Protein AF-A0A662VFA4-F1 (afdb_monomer_lite)

Secondary structure (DSSP, 8-state):
--HHHHHHHHHS-GGGS-HHHHHHHTT-EEEEEGGG-EESBPPPHHHHHHHHHHHHHHSS-SSPEEEETTT-EEEE-HHHHHHHHHTT-SEEEEEEE-TTSTT-----SSTT----HHHHHHHHHTS---B--

Foldseek 3Di:
DQPLVLCCVLVVDPVLFPVVQQVVQAQDKDWDFLVQAFEAADDDPVVLVVVLCVCVVVVHDPDFFEAERRNNYRPDDPSVSVSCVVVPHRIGIYGYHHCSDPVHWDDDPDPPDDDGPSNSCCQCPPVVHHHYD

pLDDT: mean 87.62, std 13.41, range [45.31, 98.38]

Structure (mmCIF, N/CA/C/O backbone):
data_AF-A0A662VFA4-F1
#
_entry.id   AF-A0A662VFA4-F1
#
loop_
_atom_site.group_PDB
_atom_site.id
_atom_site.type_symbol
_atom_site.label_atom_id
_atom_site.label_alt_id
_atom_site.label_comp_id
_atom_site.label_asym_id
_atom_site.label_entity_id
_atom_site.label_seq_id
_atom_site.pdbx_PDB_ins_code
_atom_site.Cartn_x
_atom_site.Cartn_y
_atom_site.Cartn_z
_atom_site.occupancy
_atom_site.B_iso_or_equiv
_atom_site.auth_seq_id
_atom_site.auth_comp_id
_atom_site.auth_asym_id
_atom_site.auth_atom_id
_atom_site.pdbx_PDB_model_num
ATOM 1 N N . MET A 1 1 ? 11.310 -7.437 -23.598 1.00 49.72 1 MET A N 1
ATOM 2 C CA . MET A 1 1 ? 12.080 -7.601 -22.342 1.00 49.72 1 MET A CA 1
ATOM 3 C C . MET A 1 1 ? 11.077 -7.816 -21.221 1.00 49.72 1 MET A C 1
ATOM 5 O O . MET A 1 1 ? 10.251 -6.937 -21.032 1.00 49.72 1 MET A O 1
ATOM 9 N N . SER A 1 2 ? 11.085 -8.974 -20.548 1.00 63.75 2 SER A N 1
ATOM 10 C CA . SER A 1 2 ? 10.171 -9.239 -19.421 1.00 63.75 2 SER A CA 1
ATOM 11 C C . SER A 1 2 ? 10.399 -8.220 -18.296 1.00 63.75 2 SER A C 1
ATOM 13 O O . SER A 1 2 ? 11.546 -7.837 -18.047 1.00 63.75 2 SER A O 1
ATOM 15 N N . VAL A 1 3 ? 9.332 -7.793 -17.610 1.00 55.47 3 VAL A N 1
ATOM 16 C CA . VAL A 1 3 ? 9.398 -6.929 -16.413 1.00 55.47 3 VAL A CA 1
ATOM 17 C C . VAL A 1 3 ? 10.376 -7.510 -15.389 1.00 55.47 3 VAL A C 1
ATOM 19 O O . VAL A 1 3 ? 11.160 -6.773 -14.797 1.00 55.47 3 VAL A O 1
ATOM 22 N N . LEU A 1 4 ? 10.429 -8.839 -15.281 1.00 59.53 4 LEU A N 1
ATOM 23 C CA . LEU A 1 4 ? 11.372 -9.562 -14.435 1.00 59.53 4 LEU A CA 1
ATOM 24 C C . LEU A 1 4 ? 12.836 -9.292 -14.822 1.00 59.53 4 LEU A C 1
ATOM 26 O O . LEU A 1 4 ? 13.665 -9.027 -13.956 1.00 59.53 4 LEU A O 1
ATOM 30 N N . ASN A 1 5 ? 13.154 -9.276 -16.119 1.00 59.12 5 ASN A N 1
ATOM 31 C CA . ASN A 1 5 ? 14.508 -8.983 -16.602 1.00 59.12 5 ASN A CA 1
ATOM 32 C C . ASN A 1 5 ? 14.890 -7.522 -16.350 1.00 59.12 5 ASN A C 1
ATOM 34 O O . ASN A 1 5 ? 16.029 -7.253 -15.976 1.00 59.12 5 ASN A O 1
ATOM 38 N N . ALA A 1 6 ? 13.947 -6.587 -16.508 1.00 63.16 6 ALA A N 1
ATOM 39 C CA . ALA A 1 6 ? 14.174 -5.185 -16.165 1.00 63.16 6 ALA A CA 1
ATOM 40 C C . ALA A 1 6 ? 14.433 -5.018 -14.659 1.00 63.16 6 ALA A C 1
ATOM 42 O O . ALA A 1 6 ? 15.344 -4.292 -14.273 1.00 63.16 6 ALA A O 1
ATOM 43 N N . LEU A 1 7 ? 13.692 -5.737 -13.811 1.00 59.69 7 LEU A N 1
ATOM 44 C CA . LEU A 1 7 ? 13.869 -5.710 -12.358 1.00 59.69 7 LEU A CA 1
ATOM 45 C C . LEU A 1 7 ? 15.190 -6.328 -11.906 1.00 59.69 7 LEU A C 1
ATOM 47 O O . LEU A 1 7 ? 15.873 -5.750 -11.064 1.00 59.69 7 LEU A O 1
ATOM 51 N N . ILE A 1 8 ? 15.597 -7.450 -12.499 1.00 64.06 8 ILE A N 1
ATOM 52 C CA . ILE A 1 8 ? 16.900 -8.068 -12.224 1.00 64.06 8 ILE A CA 1
ATOM 53 C C . ILE A 1 8 ? 18.039 -7.130 -12.646 1.00 64.06 8 ILE A C 1
ATOM 55 O O . ILE A 1 8 ? 18.995 -6.958 -11.890 1.00 64.06 8 ILE A O 1
ATOM 59 N N . GLN A 1 9 ? 17.923 -6.485 -13.812 1.00 62.09 9 GLN A N 1
ATOM 60 C CA . GLN A 1 9 ? 18.923 -5.530 -14.302 1.00 62.09 9 GLN A CA 1
ATOM 61 C C . GLN A 1 9 ? 18.993 -4.251 -13.458 1.00 62.09 9 GLN A C 1
ATOM 63 O O . GLN A 1 9 ? 20.086 -3.770 -13.181 1.00 62.09 9 GLN A O 1
ATOM 68 N N . LEU A 1 10 ? 17.852 -3.710 -13.022 1.00 61.00 10 LEU A N 1
ATOM 69 C CA . LEU A 1 10 ? 17.795 -2.476 -12.229 1.00 61.00 10 LEU A CA 1
ATOM 70 C C . LEU A 1 10 ? 18.226 -2.661 -10.780 1.00 61.00 10 LEU A C 1
ATOM 72 O O . LEU A 1 10 ? 18.797 -1.750 -10.189 1.00 61.00 10 LEU A O 1
ATOM 76 N N . LEU A 1 11 ? 17.911 -3.811 -10.190 1.00 58.78 11 LEU A N 1
ATOM 77 C CA . LEU A 1 11 ? 18.120 -4.042 -8.765 1.00 58.78 11 LEU A CA 1
ATOM 78 C C . LEU A 1 11 ? 19.377 -4.880 -8.473 1.00 58.78 11 LEU A C 1
ATOM 80 O O . LEU A 1 11 ? 19.730 -5.082 -7.310 1.00 58.78 11 LEU A O 1
ATOM 84 N N . GLY A 1 12 ? 20.056 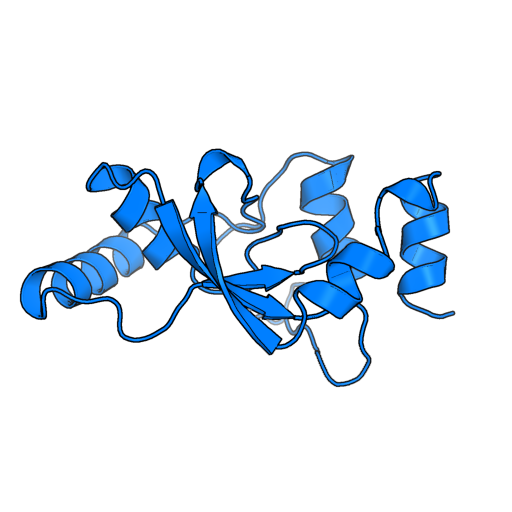-5.376 -9.515 1.00 45.94 12 GLY A N 1
ATOM 85 C CA . GLY A 1 12 ? 21.356 -6.049 -9.437 1.00 45.94 12 GLY A CA 1
ATOM 86 C C . GLY A 1 12 ? 21.368 -7.364 -8.651 1.00 45.94 12 GLY A C 1
ATOM 87 O O . GLY A 1 12 ? 22.441 -7.899 -8.374 1.00 45.94 12 GLY A O 1
ATOM 88 N N . LYS A 1 13 ? 20.201 -7.888 -8.251 1.00 45.84 13 LYS A N 1
ATOM 89 C CA . LYS A 1 13 ? 20.080 -9.101 -7.437 1.00 45.84 13 LYS A CA 1
ATOM 90 C C . LYS A 1 13 ? 18.851 -9.921 -7.840 1.00 45.84 13 LYS A C 1
ATOM 92 O O . LYS A 1 13 ? 17.732 -9.459 -7.615 1.00 45.84 13 LYS A O 1
ATOM 97 N N . PRO A 1 14 ? 19.018 -11.177 -8.302 1.00 46.53 14 PRO A N 1
ATOM 98 C CA . PRO A 1 14 ? 17.891 -12.102 -8.447 1.00 46.53 14 PRO A CA 1
ATOM 99 C C . PRO A 1 14 ? 17.198 -12.389 -7.100 1.00 46.53 14 PRO A C 1
ATOM 101 O O . PRO A 1 14 ? 16.048 -12.800 -7.074 1.00 46.53 14 PRO A O 1
ATOM 104 N N . SER A 1 15 ? 17.861 -12.112 -5.969 1.00 45.31 15 SER A N 1
ATOM 105 C CA . SER A 1 15 ? 17.352 -12.356 -4.615 1.00 45.31 15 SER A CA 1
ATOM 106 C C . SER A 1 15 ? 16.318 -11.344 -4.101 1.00 45.31 15 SER A C 1
ATOM 108 O O . SER A 1 15 ? 15.851 -11.504 -2.977 1.00 45.31 15 SER A O 1
ATOM 110 N N . ILE A 1 16 ? 15.995 -10.280 -4.850 1.00 51.75 16 ILE A N 1
ATOM 111 C CA . ILE A 1 16 ? 14.958 -9.313 -4.433 1.00 51.75 16 ILE A CA 1
ATOM 112 C C . ILE A 1 16 ? 13.557 -9.850 -4.725 1.00 51.75 16 ILE A C 1
ATOM 114 O O . ILE A 1 16 ? 12.622 -9.538 -3.997 1.00 51.75 16 ILE A O 1
ATOM 118 N N . ILE A 1 17 ? 13.428 -10.720 -5.724 1.00 59.72 17 ILE A N 1
ATOM 119 C CA . ILE A 1 17 ? 12.180 -11.406 -6.037 1.00 59.72 17 ILE A CA 1
ATOM 120 C C . ILE A 1 17 ? 12.377 -12.847 -5.592 1.00 59.72 17 ILE A C 1
ATOM 122 O O . ILE A 1 17 ? 12.944 -13.680 -6.297 1.00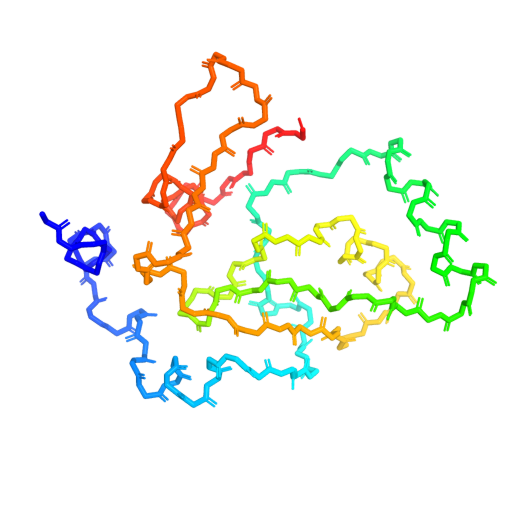 59.72 17 ILE A O 1
ATOM 126 N N . ASN A 1 18 ? 11.975 -13.139 -4.358 1.00 67.06 18 ASN A N 1
ATOM 127 C CA . ASN A 1 18 ? 11.955 -14.516 -3.897 1.00 67.06 18 ASN A CA 1
ATOM 128 C C . ASN A 1 18 ? 10.787 -15.225 -4.594 1.00 67.06 18 ASN A C 1
ATOM 130 O O . ASN A 1 18 ? 9.668 -15.203 -4.092 1.00 67.06 18 ASN A O 1
ATOM 134 N N . ASN A 1 19 ? 11.042 -15.841 -5.751 1.00 71.19 19 ASN A N 1
ATOM 135 C CA . ASN A 1 19 ? 10.014 -16.513 -6.556 1.00 71.19 19 ASN A CA 1
ATOM 136 C C . ASN A 1 19 ? 9.205 -17.541 -5.746 1.00 71.19 19 ASN A C 1
ATOM 138 O O . ASN A 1 19 ? 7.998 -17.665 -5.937 1.00 71.19 19 ASN A O 1
ATOM 142 N N . ASN A 1 20 ? 9.835 -18.225 -4.783 1.00 76.69 20 ASN A N 1
ATOM 143 C CA . ASN A 1 20 ? 9.131 -19.148 -3.890 1.00 76.69 20 ASN A CA 1
ATOM 144 C C . ASN A 1 20 ? 8.156 -18.414 -2.960 1.00 76.69 20 ASN A C 1
ATOM 146 O O . ASN A 1 20 ? 7.078 -18.928 -2.666 1.00 76.69 20 ASN A O 1
ATOM 150 N N . LEU A 1 21 ? 8.527 -17.223 -2.481 1.00 78.50 21 LEU A N 1
ATOM 151 C CA . LEU A 1 21 ? 7.648 -16.380 -1.674 1.00 78.50 21 LEU A CA 1
ATOM 152 C C . LEU A 1 21 ? 6.494 -15.827 -2.510 1.00 78.50 21 LEU A C 1
ATOM 154 O O . LEU A 1 21 ? 5.357 -15.908 -2.058 1.00 78.50 21 LEU A O 1
ATOM 158 N N . VAL A 1 22 ? 6.777 -15.324 -3.715 1.00 79.69 22 VAL A N 1
ATOM 159 C CA . VAL A 1 22 ? 5.759 -14.808 -4.643 1.00 79.69 22 VAL A CA 1
ATOM 160 C C . VAL A 1 22 ? 4.722 -15.889 -4.927 1.00 79.69 22 VAL A C 1
ATOM 162 O O . VAL A 1 22 ? 3.559 -15.703 -4.590 1.00 79.69 22 VAL A O 1
ATOM 165 N N . HIS A 1 23 ? 5.146 -17.072 -5.377 1.00 83.75 23 HIS A N 1
ATOM 166 C CA . HIS A 1 23 ? 4.248 -18.206 -5.615 1.00 83.75 23 HIS A CA 1
ATOM 167 C C . HIS A 1 23 ? 3.473 -18.632 -4.353 1.00 83.75 23 HIS A C 1
ATOM 169 O O . HIS A 1 23 ? 2.327 -19.074 -4.415 1.00 83.75 23 HIS A O 1
ATOM 175 N N . LYS A 1 24 ? 4.079 -18.508 -3.164 1.00 82.12 24 LYS A N 1
ATOM 176 C CA . LYS A 1 24 ? 3.404 -18.831 -1.901 1.00 82.12 24 LYS A CA 1
ATOM 177 C C . LYS A 1 24 ? 2.359 -17.787 -1.503 1.00 82.12 24 LYS A C 1
ATOM 179 O O . LYS A 1 24 ? 1.445 -18.164 -0.768 1.00 82.12 24 LYS A O 1
ATOM 184 N N . LEU A 1 25 ? 2.501 -16.526 -1.904 1.00 88.56 25 LEU A N 1
ATOM 185 C CA . LEU A 1 25 ? 1.652 -15.411 -1.470 1.00 88.56 25 LEU A CA 1
ATOM 186 C C . LEU A 1 25 ? 0.647 -14.945 -2.525 1.00 88.56 25 LEU A C 1
ATOM 188 O O . LEU A 1 25 ? -0.379 -14.393 -2.145 1.00 88.56 25 LEU A O 1
ATOM 192 N N . GLU A 1 26 ? 0.916 -15.150 -3.809 1.00 88.88 26 GLU A N 1
ATOM 193 C CA . GLU A 1 26 ? 0.058 -14.699 -4.902 1.00 88.88 26 GLU A CA 1
ATOM 194 C C . GLU A 1 26 ? -1.398 -15.163 -4.725 1.00 88.88 26 GLU A C 1
ATOM 196 O O . GLU A 1 26 ? -1.675 -16.310 -4.366 1.00 88.88 26 GLU A O 1
ATOM 201 N N . PHE A 1 27 ? -2.327 -14.225 -4.928 1.00 93.62 27 PHE A N 1
ATOM 202 C CA . PHE A 1 27 ? -3.767 -14.375 -4.717 1.00 93.62 27 PHE A CA 1
ATOM 203 C C . PHE A 1 27 ? -4.175 -14.790 -3.297 1.00 93.62 27 PHE A C 1
ATOM 205 O O . PHE A 1 27 ? -5.239 -15.381 -3.094 1.00 93.62 27 PHE A O 1
ATOM 212 N N . LYS A 1 28 ? -3.365 -14.452 -2.286 1.00 95.31 28 LYS A N 1
ATOM 213 C CA . LYS A 1 28 ? -3.706 -14.679 -0.876 1.00 95.31 28 LYS A CA 1
ATOM 214 C C . LYS A 1 28 ? -3.965 -13.390 -0.126 1.00 95.31 28 LYS A C 1
ATOM 216 O O . LYS A 1 28 ? -3.222 -12.414 -0.231 1.00 95.31 28 LYS A O 1
ATOM 221 N N . THR A 1 29 ? -4.977 -13.454 0.733 1.00 97.06 29 THR A N 1
ATOM 222 C CA . THR A 1 29 ? -5.215 -12.454 1.770 1.00 97.06 29 THR A CA 1
ATOM 223 C C . THR A 1 29 ? -4.418 -12.816 3.020 1.00 97.06 29 THR A C 1
ATOM 225 O O . THR A 1 29 ? -4.477 -13.953 3.486 1.00 97.06 29 THR A O 1
ATOM 228 N N . CYS A 1 30 ? -3.663 -11.868 3.568 1.00 96.44 30 CYS A N 1
ATOM 229 C CA . CYS A 1 30 ? -2.814 -12.057 4.744 1.00 96.44 30 CYS A CA 1
ATOM 230 C C . CYS A 1 30 ? -2.943 -10.871 5.707 1.00 96.44 30 CYS A C 1
ATOM 232 O O . CYS A 1 30 ? -3.233 -9.752 5.291 1.00 96.44 30 CYS A O 1
ATOM 234 N N . LEU A 1 31 ? -2.667 -11.101 6.992 1.00 97.75 31 LEU A N 1
ATOM 235 C CA . LEU A 1 31 ? -2.363 -10.028 7.938 1.00 97.75 31 LEU A CA 1
ATOM 236 C C . LEU A 1 31 ? -0.853 -9.823 7.966 1.00 97.75 31 LEU A C 1
ATOM 238 O O . LEU A 1 31 ? -0.100 -10.762 8.222 1.00 97.75 31 LEU A O 1
ATOM 242 N N . VAL A 1 32 ? -0.410 -8.600 7.692 1.00 96.88 32 VAL A N 1
ATOM 243 C CA . VAL A 1 32 ? 1.012 -8.282 7.531 1.00 96.88 32 VAL A CA 1
ATOM 244 C C . VAL A 1 32 ? 1.381 -7.091 8.415 1.00 96.88 32 VAL A C 1
ATOM 246 O O . VAL A 1 32 ? 0.600 -6.139 8.481 1.00 96.88 32 VAL A O 1
ATOM 249 N N . PRO A 1 33 ? 2.544 -7.102 9.104 1.00 98.06 33 PRO A N 1
ATOM 250 C CA . PRO A 1 33 ? 2.999 -5.936 9.849 1.00 98.06 33 PRO A CA 1
ATOM 251 C C . PRO A 1 33 ? 3.142 -4.738 8.913 1.00 98.06 33 PRO A C 1
ATOM 253 O O . PRO A 1 33 ? 3.887 -4.820 7.929 1.00 98.06 33 PRO A O 1
ATOM 256 N N . PHE A 1 34 ? 2.510 -3.604 9.227 1.00 96.44 34 PHE A N 1
ATOM 257 C CA . PHE A 1 34 ? 2.532 -2.442 8.329 1.00 96.44 34 PHE A CA 1
ATOM 258 C C . PHE A 1 34 ? 3.956 -1.954 8.033 1.00 96.44 34 PHE A C 1
ATOM 260 O O . PHE A 1 34 ? 4.203 -1.382 6.979 1.00 96.44 34 PHE A O 1
ATOM 267 N N . LYS A 1 35 ? 4.904 -2.190 8.952 1.00 97.06 35 LYS A N 1
ATOM 268 C CA . LYS A 1 35 ? 6.317 -1.801 8.816 1.00 97.06 35 LYS A CA 1
ATOM 269 C C . LYS A 1 35 ? 7.043 -2.515 7.670 1.00 97.06 35 LYS A C 1
ATOM 271 O O . LYS A 1 35 ? 8.115 -2.077 7.274 1.00 97.06 35 LYS A O 1
ATOM 276 N N . THR A 1 36 ? 6.497 -3.625 7.175 1.00 95.88 36 THR A N 1
ATOM 277 C CA . THR A 1 36 ? 7.064 -4.360 6.030 1.00 95.88 36 THR A CA 1
ATOM 278 C C . THR A 1 36 ? 6.610 -3.794 4.684 1.00 95.88 36 THR A C 1
ATOM 280 O O . THR A 1 36 ? 7.259 -4.041 3.666 1.00 95.88 36 THR A O 1
ATOM 283 N N . LEU A 1 37 ? 5.516 -3.026 4.689 1.00 97.44 37 LEU A N 1
ATOM 284 C CA . LEU A 1 37 ? 4.911 -2.439 3.503 1.00 97.44 37 LEU A CA 1
ATOM 285 C C . LEU A 1 37 ? 5.634 -1.154 3.105 1.00 97.44 37 LEU A C 1
ATOM 287 O O . LEU A 1 37 ? 6.140 -0.426 3.960 1.00 97.44 37 LEU A O 1
ATOM 291 N N . LYS A 1 38 ? 5.657 -0.875 1.802 1.00 97.06 38 LYS A N 1
ATOM 292 C CA . LYS A 1 38 ? 6.249 0.340 1.235 1.00 97.06 38 LYS A CA 1
ATOM 293 C C . LYS A 1 38 ? 5.205 1.084 0.413 1.00 97.06 38 LYS A C 1
ATOM 295 O O . LYS A 1 38 ? 4.634 0.515 -0.514 1.00 97.06 38 LYS A O 1
ATOM 300 N N . GLU A 1 39 ? 4.943 2.340 0.732 1.00 96.94 39 GLU A N 1
ATOM 301 C CA . GLU A 1 39 ? 4.103 3.196 -0.101 1.00 96.94 39 GLU A CA 1
ATOM 302 C C . GLU A 1 39 ? 4.829 3.587 -1.395 1.00 96.94 39 GLU A C 1
ATOM 304 O O . GLU A 1 39 ? 6.046 3.766 -1.392 1.00 96.94 39 GLU A O 1
ATOM 309 N N . HIS A 1 40 ? 4.084 3.724 -2.497 1.00 95.06 40 HIS A N 1
ATOM 310 C CA . HIS A 1 40 ? 4.615 4.294 -3.742 1.00 95.06 40 HIS A CA 1
ATOM 311 C C . HIS A 1 40 ? 4.132 5.717 -4.019 1.00 95.06 40 HIS A C 1
ATOM 313 O O . HIS A 1 40 ? 4.705 6.409 -4.853 1.00 95.06 40 HIS A O 1
ATOM 319 N N . GLU A 1 41 ? 3.113 6.181 -3.304 1.00 93.56 41 GLU A N 1
ATOM 320 C CA . GLU A 1 41 ? 2.476 7.471 -3.524 1.00 93.56 41 GLU A CA 1
ATOM 321 C C . GLU A 1 41 ? 2.114 8.105 -2.183 1.00 93.56 41 GLU A C 1
ATOM 323 O O . GLU A 1 41 ? 1.798 7.418 -1.206 1.00 93.56 41 GLU A O 1
ATOM 328 N N . SER A 1 42 ? 2.188 9.429 -2.139 1.00 93.94 42 SER A N 1
ATOM 329 C CA . SER A 1 42 ? 1.831 10.224 -0.972 1.00 93.94 42 SER A CA 1
ATOM 330 C C . SER A 1 42 ? 0.315 10.273 -0.759 1.00 93.94 42 SER A C 1
ATOM 332 O O . SER A 1 42 ? -0.499 9.973 -1.633 1.00 93.94 42 SER A O 1
ATOM 334 N N . VAL A 1 43 ? -0.085 10.595 0.466 1.00 94.31 43 VAL A N 1
ATOM 335 C CA . VAL A 1 43 ? -1.485 10.557 0.891 1.00 94.31 43 VAL A CA 1
ATOM 336 C C . VAL A 1 43 ? -2.098 11.942 0.725 1.00 94.31 43 VAL A C 1
ATOM 338 O O . VAL A 1 43 ? -1.658 12.888 1.373 1.00 94.31 43 VAL A O 1
ATOM 341 N N . ASP A 1 44 ? -3.154 12.057 -0.081 1.00 93.50 44 ASP A N 1
ATOM 342 C CA . ASP A 1 44 ? -4.028 13.232 -0.028 1.00 93.50 44 ASP A CA 1
ATOM 343 C C . ASP A 1 44 ? -4.847 13.232 1.276 1.00 93.50 44 ASP A C 1
ATOM 345 O O . ASP A 1 44 ? -5.618 12.308 1.562 1.00 93.50 44 ASP A O 1
ATOM 349 N N . ASN A 1 45 ? -4.669 14.283 2.077 1.00 91.19 45 ASN A N 1
ATOM 350 C CA . ASN A 1 45 ? -5.306 14.428 3.383 1.00 91.19 45 ASN A CA 1
ATOM 351 C C . ASN A 1 45 ? -6.819 14.643 3.283 1.00 91.19 45 ASN A C 1
ATOM 353 O O . ASN A 1 45 ? -7.546 14.226 4.189 1.00 91.19 45 ASN A O 1
ATOM 357 N N . TYR A 1 46 ? -7.305 15.258 2.199 1.00 91.56 46 TYR A N 1
ATOM 358 C CA . TYR A 1 46 ? -8.741 15.439 2.009 1.00 91.56 46 TYR A CA 1
ATOM 359 C C . TYR A 1 46 ? -9.422 14.082 1.804 1.00 91.56 46 TYR A C 1
ATOM 361 O O . TYR A 1 46 ? -10.334 13.719 2.553 1.00 91.56 46 TYR A O 1
ATOM 369 N N . HIS A 1 47 ? -8.907 13.274 0.876 1.00 89.94 47 HIS A N 1
ATOM 370 C CA . HIS A 1 47 ? -9.407 11.926 0.634 1.00 89.94 47 HIS A CA 1
ATOM 371 C C . HIS A 1 47 ? -9.190 10.991 1.835 1.00 89.94 47 HIS A C 1
ATOM 373 O O . HIS A 1 47 ? -10.072 10.204 2.179 1.00 89.94 47 HIS A O 1
ATOM 379 N N . LYS A 1 48 ? -8.067 11.124 2.557 1.00 92.88 48 LYS A N 1
ATOM 380 C CA . LYS A 1 48 ? -7.818 10.382 3.807 1.00 92.88 48 LYS A CA 1
ATOM 381 C C . LYS A 1 48 ? -8.944 10.590 4.825 1.00 92.88 48 LYS A C 1
ATOM 383 O O . LYS A 1 48 ? -9.386 9.625 5.438 1.00 92.88 48 LYS A O 1
ATOM 388 N N . LYS A 1 49 ? -9.443 11.819 4.997 1.00 93.50 49 LYS A N 1
ATOM 389 C CA . LYS A 1 49 ? -10.539 12.102 5.939 1.00 93.50 49 LYS A CA 1
ATOM 390 C C . LYS A 1 49 ? -11.835 11.386 5.552 1.00 93.50 49 LYS A C 1
ATOM 392 O O . LYS A 1 49 ? -12.525 10.869 6.427 1.00 93.50 49 LYS A O 1
ATOM 397 N N . PHE A 1 50 ? -12.147 11.330 4.257 1.00 93.62 50 PHE A N 1
ATOM 398 C CA . PHE A 1 50 ? -13.315 10.603 3.760 1.00 93.62 50 PHE A CA 1
ATOM 399 C C . PHE A 1 50 ? -13.213 9.105 4.078 1.00 93.62 50 PHE A C 1
ATOM 401 O O . PHE A 1 50 ? -14.093 8.555 4.738 1.00 93.62 50 PHE A O 1
ATOM 408 N N . VAL A 1 51 ? -12.089 8.479 3.716 1.00 93.69 51 VAL A N 1
ATOM 409 C CA . VAL A 1 51 ? -11.845 7.052 3.979 1.00 93.69 51 VAL A CA 1
ATOM 410 C C . VAL A 1 51 ? -11.835 6.754 5.488 1.00 93.69 51 VAL A C 1
ATOM 412 O O . VAL A 1 51 ? -12.294 5.696 5.910 1.00 93.69 51 VAL A O 1
ATOM 415 N N . ALA A 1 52 ? -11.359 7.686 6.324 1.00 94.44 52 ALA A N 1
ATOM 416 C CA . ALA A 1 52 ? -11.360 7.522 7.778 1.00 94.44 52 ALA A CA 1
ATOM 417 C C . ALA A 1 52 ? -12.782 7.447 8.338 1.00 94.44 52 ALA A C 1
ATOM 419 O O . ALA A 1 52 ? -13.078 6.557 9.134 1.00 94.44 52 ALA A O 1
ATOM 420 N N . ASN A 1 53 ? -13.664 8.341 7.885 1.00 94.62 53 ASN A N 1
ATOM 421 C CA . ASN A 1 53 ? -15.064 8.338 8.292 1.00 94.62 53 ASN A CA 1
ATOM 422 C C . ASN A 1 53 ? -15.769 7.043 7.877 1.00 94.62 53 ASN A C 1
ATOM 424 O O . ASN A 1 53 ? -16.547 6.509 8.663 1.00 94.62 53 ASN A O 1
ATOM 428 N N . GLU A 1 54 ? -15.479 6.516 6.683 1.00 94.44 54 GLU A N 1
ATOM 429 C CA . GLU A 1 54 ? -16.034 5.232 6.246 1.00 94.44 54 GLU A CA 1
ATOM 430 C C . GLU A 1 54 ? -15.572 4.079 7.142 1.00 94.44 54 GLU A C 1
ATOM 432 O O . GLU A 1 54 ? -16.409 3.349 7.670 1.00 94.44 54 GLU A O 1
ATOM 437 N N . ILE A 1 55 ? -14.259 3.929 7.362 1.00 94.50 55 ILE A N 1
ATOM 438 C CA . ILE A 1 55 ? -13.697 2.834 8.174 1.00 94.50 55 ILE A CA 1
ATOM 439 C C . ILE A 1 55 ? -14.206 2.900 9.618 1.00 94.50 55 ILE A C 1
ATOM 441 O O . ILE A 1 55 ? -14.628 1.883 10.163 1.00 94.50 55 ILE A O 1
ATOM 445 N N . ILE A 1 56 ? -14.184 4.083 10.238 1.00 94.88 56 ILE A N 1
ATOM 446 C CA . ILE A 1 56 ? -14.634 4.263 11.625 1.00 94.88 56 ILE A CA 1
ATOM 447 C C . ILE A 1 56 ? -16.149 4.058 11.726 1.00 94.88 56 ILE A C 1
ATOM 449 O O . ILE A 1 56 ? -16.612 3.401 12.653 1.00 94.88 56 ILE A O 1
ATOM 453 N N . GLY A 1 57 ? -16.916 4.588 10.769 1.00 95.50 57 GLY A N 1
ATOM 454 C CA . GLY A 1 57 ? -18.374 4.499 10.770 1.00 95.50 57 GLY A CA 1
ATOM 455 C C . GLY A 1 57 ? -18.897 3.078 10.571 1.00 95.50 57 GLY A C 1
ATOM 456 O O . GLY A 1 57 ? -19.864 2.695 11.225 1.00 95.50 57 GLY A O 1
ATOM 457 N N . CYS A 1 58 ? -18.267 2.281 9.701 1.00 94.12 58 CYS A N 1
ATOM 458 C CA . CYS A 1 58 ? -18.676 0.890 9.488 1.00 94.12 58 CYS A CA 1
ATOM 459 C C . CYS A 1 58 ? -17.984 -0.109 10.430 1.00 94.12 58 CYS A C 1
ATOM 461 O O . CYS A 1 58 ? -18.493 -1.210 10.625 1.00 94.12 58 CYS A O 1
ATOM 463 N N . GLY A 1 59 ? -16.847 0.257 11.030 1.00 93.81 59 GLY A N 1
ATOM 464 C CA . GLY A 1 59 ? -16.096 -0.590 11.959 1.00 93.81 59 GLY A CA 1
ATOM 465 C C . GLY A 1 59 ? -15.298 -1.718 11.294 1.00 93.81 59 GLY A C 1
ATOM 466 O O . GLY A 1 59 ? -14.780 -2.587 11.993 1.00 93.81 59 GLY A O 1
ATOM 467 N N . TYR A 1 60 ? -15.182 -1.731 9.963 1.00 91.94 60 TYR A N 1
ATOM 468 C CA . TYR A 1 60 ? -14.404 -2.727 9.225 1.00 91.94 60 TYR A CA 1
ATOM 469 C C . TYR A 1 60 ? -13.701 -2.124 8.003 1.00 91.94 60 TYR A C 1
ATOM 471 O O . TYR A 1 60 ? -13.995 -1.025 7.544 1.00 91.94 60 TYR A O 1
ATOM 479 N N . ILE A 1 61 ? -12.755 -2.874 7.441 1.00 93.12 61 ILE A N 1
ATOM 480 C CA . ILE A 1 61 ? -12.157 -2.553 6.144 1.00 93.12 61 ILE A CA 1
ATOM 481 C C . ILE A 1 61 ? -12.824 -3.422 5.093 1.00 93.12 61 ILE A C 1
ATOM 483 O O . ILE A 1 61 ? -12.696 -4.643 5.122 1.00 93.12 61 ILE A O 1
ATOM 487 N N . LYS A 1 62 ? -13.514 -2.788 4.144 1.00 91.88 62 LYS A N 1
ATOM 488 C CA . LYS A 1 62 ? -14.227 -3.504 3.080 1.00 91.88 62 LYS A CA 1
ATOM 489 C C . LYS A 1 62 ? -13.288 -4.253 2.128 1.00 91.88 62 LYS A C 1
ATOM 491 O O . LYS A 1 62 ? -13.618 -5.351 1.696 1.00 91.88 62 LYS A O 1
ATOM 496 N N . TYR A 1 63 ? -12.132 -3.663 1.813 1.00 94.50 63 TYR A N 1
ATOM 497 C CA . TYR A 1 63 ? -11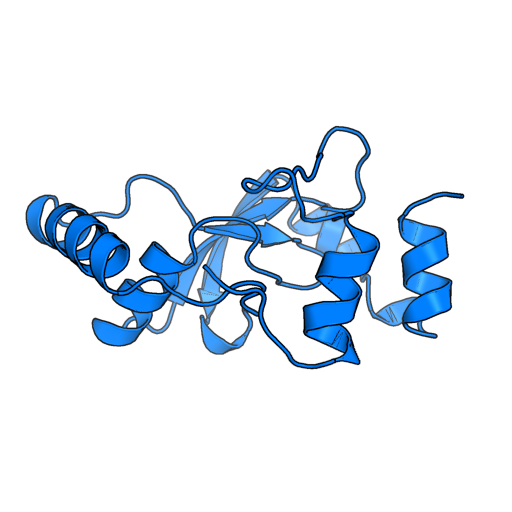.163 -4.222 0.869 1.00 94.50 63 TYR A CA 1
ATOM 498 C C . TYR A 1 63 ? -9.740 -4.188 1.443 1.00 94.50 63 TYR A C 1
ATOM 500 O O . TYR A 1 63 ? -9.310 -3.117 1.894 1.00 94.50 63 TYR A O 1
ATOM 508 N N . PRO A 1 64 ? -8.985 -5.302 1.391 1.00 97.19 64 PRO A N 1
ATOM 509 C CA . PRO A 1 64 ? -7.588 -5.323 1.815 1.00 97.19 64 PRO A CA 1
ATOM 510 C C . PRO A 1 64 ? -6.724 -4.395 0.948 1.00 97.19 64 PRO A C 1
ATOM 512 O O . PRO A 1 64 ? -7.125 -3.982 -0.142 1.00 97.19 64 PRO A O 1
ATOM 515 N N . LEU A 1 65 ? -5.527 -4.066 1.431 1.00 98.19 65 LEU A N 1
ATOM 516 C CA . LEU A 1 65 ? -4.522 -3.356 0.636 1.00 98.19 65 LEU A CA 1
ATOM 517 C C . LEU A 1 65 ? -4.036 -4.264 -0.497 1.00 98.19 65 LEU A C 1
ATOM 519 O O . LEU A 1 65 ? -3.689 -5.412 -0.232 1.00 98.19 65 LEU A O 1
ATOM 523 N N . LEU A 1 66 ? -3.964 -3.767 -1.730 1.00 97.75 66 LEU A N 1
ATOM 524 C CA . LEU A 1 66 ? -3.355 -4.521 -2.827 1.00 97.75 66 LEU A CA 1
ATOM 525 C C . LEU A 1 66 ? -1.840 -4.347 -2.750 1.00 97.75 66 LEU A C 1
ATOM 527 O O . LEU A 1 66 ? -1.354 -3.215 -2.747 1.00 97.75 66 LEU A O 1
ATOM 531 N N . VAL A 1 67 ? -1.093 -5.444 -2.669 1.00 97.50 67 VAL A N 1
ATOM 532 C CA . VAL A 1 67 ? 0.353 -5.405 -2.424 1.00 97.50 67 VAL A CA 1
ATOM 533 C C . VAL A 1 67 ? 1.087 -6.303 -3.412 1.00 97.50 67 VAL A C 1
ATOM 535 O O . VAL A 1 67 ? 0.684 -7.440 -3.646 1.00 97.50 67 VAL A O 1
ATOM 538 N N . ASP A 1 68 ? 2.195 -5.810 -3.958 1.00 94.94 68 ASP A N 1
ATOM 539 C CA . ASP A 1 68 ? 3.120 -6.638 -4.729 1.00 94.94 68 ASP A CA 1
ATOM 540 C C . ASP A 1 68 ? 3.842 -7.637 -3.810 1.00 94.94 68 ASP A C 1
ATOM 542 O O . ASP A 1 68 ? 4.550 -7.243 -2.881 1.00 94.94 68 ASP A O 1
ATOM 546 N N . ALA A 1 69 ? 3.698 -8.932 -4.081 1.00 92.88 69 ALA A N 1
ATOM 547 C CA . ALA A 1 69 ? 4.293 -10.011 -3.298 1.00 92.88 69 ALA A CA 1
ATOM 548 C C . ALA A 1 69 ? 5.828 -10.012 -3.353 1.00 92.88 69 ALA A C 1
ATOM 550 O O . ALA A 1 69 ? 6.477 -10.445 -2.398 1.00 92.88 69 ALA A O 1
ATOM 551 N N . GLY A 1 70 ? 6.416 -9.532 -4.455 1.00 88.25 70 GLY A N 1
ATOM 552 C CA . GLY A 1 70 ? 7.868 -9.493 -4.627 1.00 88.25 70 GLY A CA 1
ATOM 553 C C . GLY A 1 70 ? 8.524 -8.382 -3.811 1.00 88.25 70 GLY A C 1
ATOM 554 O O . GLY A 1 70 ? 9.547 -8.594 -3.164 1.00 88.25 70 GLY A O 1
ATOM 555 N N . THR A 1 71 ? 7.928 -7.189 -3.814 1.00 91.12 71 THR A N 1
ATOM 556 C CA . THR A 1 71 ? 8.556 -5.985 -3.247 1.00 91.12 71 THR A CA 1
ATOM 557 C C . THR A 1 71 ? 7.888 -5.451 -1.981 1.00 91.12 71 THR A C 1
ATOM 559 O O . THR A 1 71 ? 8.480 -4.606 -1.296 1.00 91.12 71 THR A O 1
ATOM 562 N N . PHE A 1 72 ? 6.691 -5.939 -1.643 1.00 94.94 72 PHE A N 1
ATOM 563 C CA . PHE A 1 72 ? 5.819 -5.432 -0.576 1.00 94.94 72 PHE A CA 1
ATOM 564 C C . PHE A 1 72 ? 5.411 -3.964 -0.784 1.00 94.94 72 PHE A C 1
ATOM 566 O O . PHE A 1 72 ? 5.084 -3.251 0.169 1.00 94.94 72 PHE A O 1
ATOM 573 N N . ILE A 1 73 ? 5.443 -3.493 -2.033 1.00 96.69 73 ILE A N 1
ATOM 574 C CA . ILE A 1 73 ? 4.915 -2.182 -2.399 1.00 96.69 73 ILE A CA 1
ATOM 575 C C . ILE A 1 73 ? 3.389 -2.243 -2.362 1.00 96.69 73 ILE A C 1
ATOM 577 O O . ILE A 1 73 ? 2.779 -3.131 -2.954 1.00 96.69 73 ILE A O 1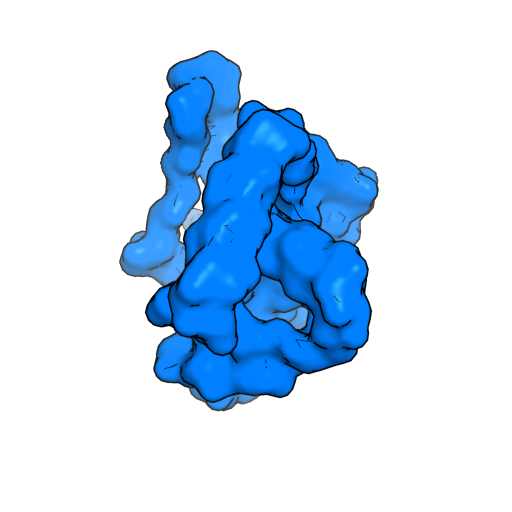
ATOM 581 N N . VAL A 1 74 ? 2.774 -1.288 -1.672 1.00 97.81 74 VAL A N 1
ATOM 582 C CA . VAL A 1 74 ? 1.322 -1.096 -1.666 1.00 97.81 74 VAL A CA 1
ATOM 583 C C . VAL A 1 74 ? 0.935 -0.483 -2.997 1.00 97.81 74 VAL A C 1
ATOM 585 O O . VAL A 1 74 ? 1.257 0.674 -3.229 1.00 97.81 74 VAL A O 1
ATOM 588 N N . LEU A 1 75 ? 0.272 -1.247 -3.857 1.00 96.31 75 LEU A N 1
ATOM 589 C CA . LEU A 1 75 ? -0.165 -0.829 -5.191 1.00 96.31 75 LEU A CA 1
ATOM 590 C C . LEU A 1 75 ? -1.497 -0.080 -5.145 1.00 96.31 75 LEU A C 1
ATOM 592 O O . LEU A 1 75 ? -1.717 0.831 -5.931 1.00 96.31 75 LEU A O 1
ATOM 596 N N . ASP A 1 76 ? -2.369 -0.440 -4.202 1.00 95.88 76 ASP A N 1
ATOM 597 C CA . ASP A 1 76 ? -3.619 0.269 -3.942 1.00 95.88 76 ASP A CA 1
ATOM 598 C C . ASP A 1 76 ? -3.966 0.235 -2.444 1.00 95.88 76 ASP A C 1
ATOM 600 O O . ASP A 1 76 ? -3.679 -0.727 -1.726 1.00 95.88 76 ASP A O 1
ATOM 604 N N . GLY A 1 77 ? -4.598 1.309 -1.966 1.00 95.62 77 GLY A N 1
ATOM 605 C CA . GLY A 1 77 ? -5.033 1.444 -0.576 1.00 95.62 77 GLY A CA 1
ATOM 606 C C . GLY A 1 77 ? -4.139 2.294 0.327 1.00 95.62 77 GLY A C 1
ATOM 607 O O . GLY A 1 77 ? -4.253 2.194 1.546 1.00 95.62 77 GLY A O 1
ATOM 608 N N . ARG A 1 78 ? -3.303 3.186 -0.217 1.00 95.69 78 ARG A N 1
ATOM 609 C CA . ARG A 1 78 ? -2.430 4.076 0.583 1.00 95.69 78 ARG A CA 1
ATOM 610 C C . ARG A 1 78 ? -3.171 4.857 1.679 1.00 95.69 78 ARG A C 1
ATOM 612 O O . ARG A 1 78 ? -2.696 4.940 2.807 1.00 95.69 78 ARG A O 1
ATOM 619 N N . HIS A 1 79 ? -4.378 5.352 1.392 1.00 96.25 79 HIS A N 1
ATOM 620 C CA . HIS A 1 79 ? -5.207 6.059 2.374 1.00 96.25 79 HIS A CA 1
ATOM 621 C C . HIS A 1 79 ? -5.677 5.134 3.501 1.00 96.25 79 HIS A C 1
ATOM 623 O O . HIS A 1 79 ? -5.580 5.500 4.670 1.00 96.25 79 HIS A O 1
ATOM 629 N N . ARG A 1 80 ? -6.115 3.912 3.160 1.00 96.88 80 ARG A N 1
ATOM 630 C CA . ARG A 1 80 ? -6.488 2.874 4.135 1.00 96.88 80 ARG A CA 1
ATOM 631 C C . ARG A 1 80 ? -5.303 2.540 5.036 1.00 96.88 80 ARG A C 1
ATOM 633 O O . ARG A 1 80 ? -5.454 2.534 6.252 1.00 96.88 80 ARG A O 1
ATOM 640 N N . LEU A 1 81 ? -4.116 2.337 4.459 1.00 97.44 81 LEU A N 1
ATOM 641 C CA . LEU A 1 81 ? -2.896 2.095 5.228 1.00 97.44 81 LEU A CA 1
ATOM 642 C C . LEU A 1 81 ? -2.585 3.256 6.181 1.00 97.44 81 LEU A C 1
ATOM 644 O O . LEU A 1 81 ? -2.304 3.020 7.352 1.00 97.44 81 LEU A O 1
ATOM 648 N N . ALA A 1 82 ? -2.658 4.498 5.699 1.00 96.75 82 ALA A N 1
ATOM 649 C CA . ALA A 1 82 ? -2.385 5.680 6.511 1.00 96.75 82 ALA A CA 1
ATOM 650 C C . ALA A 1 82 ? -3.334 5.788 7.713 1.00 96.75 82 ALA A C 1
ATOM 652 O O . ALA A 1 82 ? -2.890 6.049 8.824 1.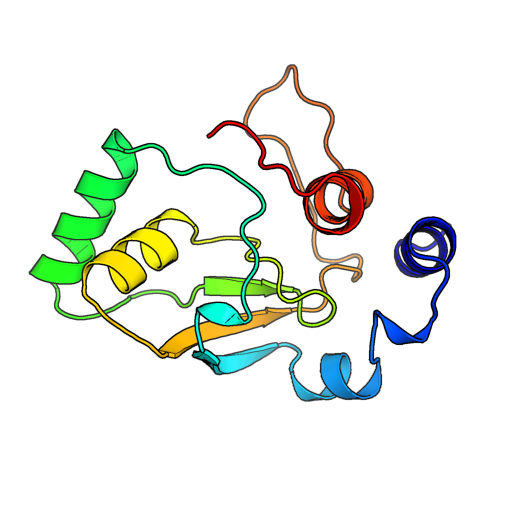00 96.75 82 ALA A O 1
ATOM 653 N N . ILE A 1 83 ? -4.628 5.531 7.514 1.00 96.19 83 ILE A N 1
ATOM 654 C CA . ILE A 1 83 ? -5.619 5.555 8.599 1.00 96.19 83 ILE A CA 1
ATOM 655 C C . ILE A 1 83 ? -5.377 4.418 9.587 1.00 96.19 83 ILE A C 1
ATOM 657 O O . ILE A 1 83 ? -5.458 4.628 10.789 1.00 96.19 83 ILE A O 1
ATOM 661 N N . LEU A 1 84 ? -5.043 3.218 9.109 1.00 96.25 84 LEU A N 1
ATOM 662 C CA . LEU A 1 84 ? -4.749 2.093 9.997 1.00 96.25 84 LEU A CA 1
ATOM 663 C C . LEU A 1 84 ? -3.529 2.352 10.878 1.00 96.25 84 LEU A C 1
ATOM 665 O O . LEU A 1 84 ? -3.540 1.985 12.051 1.00 96.25 84 LEU A O 1
ATOM 669 N N . LYS A 1 85 ? -2.509 3.023 10.330 1.00 95.88 85 LYS A N 1
ATOM 670 C CA . LYS A 1 85 ? -1.356 3.500 11.101 1.00 95.88 85 LYS A CA 1
ATOM 671 C C . LYS A 1 85 ? -1.785 4.515 12.162 1.00 95.88 85 LYS A C 1
ATOM 673 O O . LYS A 1 85 ? -1.414 4.349 13.320 1.00 95.88 85 LYS A O 1
ATOM 678 N N . ASP A 1 86 ? -2.592 5.509 11.791 1.00 95.31 86 ASP A N 1
ATOM 679 C CA . ASP A 1 86 ? -3.092 6.530 12.725 1.00 95.31 86 ASP A CA 1
ATOM 680 C C . ASP A 1 86 ? -3.945 5.927 13.853 1.00 95.31 86 ASP A C 1
ATOM 682 O O . ASP A 1 86 ? -3.861 6.365 14.997 1.00 95.31 86 ASP A O 1
ATOM 686 N N . LEU A 1 87 ? -4.739 4.898 13.544 1.00 94.62 87 LEU A N 1
ATOM 687 C CA . LEU A 1 87 ? -5.557 4.160 14.510 1.00 94.62 87 LEU A CA 1
ATOM 688 C C . LEU A 1 87 ? -4.739 3.188 15.384 1.00 94.62 87 LEU A C 1
ATOM 690 O O . LEU A 1 87 ? -5.301 2.535 16.261 1.00 94.62 87 LEU A O 1
ATOM 694 N N . GLY A 1 88 ? -3.425 3.073 15.165 1.00 96.25 88 GLY A N 1
ATOM 695 C CA . GLY A 1 88 ? -2.525 2.266 15.991 1.00 96.25 88 GLY A CA 1
ATOM 696 C C . GLY A 1 88 ? -2.481 0.775 15.646 1.00 96.25 88 GLY A C 1
ATOM 697 O O . GLY A 1 88 ? -1.935 -0.014 16.420 1.00 96.25 88 GLY A O 1
ATOM 698 N N . PHE A 1 89 ? -3.014 0.357 14.495 1.00 96.75 89 PHE A N 1
ATOM 699 C CA . PHE A 1 89 ? -2.924 -1.041 14.074 1.00 96.75 89 PHE A CA 1
ATOM 700 C C . PHE A 1 89 ? -1.492 -1.409 13.695 1.00 96.75 89 PHE A C 1
ATOM 702 O O . PHE A 1 89 ? -0.840 -0.711 12.923 1.00 96.75 89 PHE A O 1
ATOM 709 N N . TYR A 1 90 ? -1.016 -2.551 14.197 1.00 97.31 90 TYR A N 1
ATOM 710 C CA . TYR A 1 90 ? 0.301 -3.087 13.839 1.00 97.31 90 TYR A CA 1
ATOM 711 C C . TYR A 1 90 ? 0.251 -4.004 12.609 1.00 97.31 90 TYR A C 1
ATOM 713 O O . TYR A 1 90 ? 1.154 -3.968 11.773 1.00 97.31 90 TYR A O 1
ATOM 721 N N . TYR A 1 91 ? -0.814 -4.798 12.487 1.00 98.12 91 TYR A N 1
ATOM 722 C CA . TYR A 1 91 ? -1.076 -5.673 11.346 1.00 98.12 91 TYR A CA 1
ATOM 723 C C . TYR A 1 91 ? -2.212 -5.106 10.503 1.00 98.12 91 TYR A C 1
ATOM 725 O O . TYR A 1 91 ? -3.215 -4.646 11.046 1.00 98.12 91 TYR A O 1
ATOM 733 N N . VAL A 1 92 ? -2.067 -5.177 9.184 1.00 97.88 92 VAL A N 1
ATOM 734 C CA . VAL A 1 92 ? -3.081 -4.717 8.230 1.00 97.88 92 VAL A CA 1
ATOM 735 C C . VAL A 1 92 ? -3.445 -5.837 7.253 1.00 97.88 92 VAL A C 1
ATOM 737 O O . VAL A 1 92 ? -2.579 -6.656 6.924 1.00 97.88 92 VAL A O 1
ATOM 740 N N . PRO A 1 93 ? -4.709 -5.908 6.798 1.00 97.75 93 PRO A N 1
ATOM 741 C CA . PRO A 1 93 ? -5.128 -6.885 5.805 1.00 97.75 93 PRO A CA 1
ATOM 742 C C . PRO A 1 93 ? -4.598 -6.495 4.423 1.00 97.75 93 PRO A C 1
ATOM 744 O O . PRO A 1 93 ? -4.842 -5.386 3.940 1.00 97.75 93 PRO A O 1
ATOM 747 N N . VAL A 1 94 ? -3.898 -7.421 3.777 1.00 98.38 94 VAL A N 1
ATOM 748 C CA . VAL A 1 94 ? -3.342 -7.259 2.430 1.00 98.38 94 VAL A CA 1
ATOM 749 C C . VAL A 1 94 ? -3.805 -8.392 1.528 1.00 98.38 94 VAL A C 1
ATOM 751 O O . VAL A 1 94 ? -4.016 -9.504 2.005 1.00 98.38 94 VAL A O 1
ATOM 754 N N . PHE A 1 95 ? -3.935 -8.115 0.239 1.00 98.12 95 PHE A N 1
ATOM 755 C CA . PHE A 1 95 ? -4.103 -9.093 -0.823 1.00 98.12 95 PHE A CA 1
ATOM 756 C C . PHE A 1 95 ? -2.885 -9.013 -1.736 1.00 98.12 95 PHE A C 1
ATOM 758 O O . PHE A 1 95 ? -2.592 -7.958 -2.304 1.00 98.12 95 PHE A O 1
ATOM 765 N N . PHE A 1 96 ? -2.153 -10.117 -1.826 1.00 96.69 96 PHE A N 1
ATOM 766 C CA . PHE A 1 96 ? -0.914 -10.180 -2.584 1.00 96.69 96 PHE A CA 1
ATOM 767 C C . PHE A 1 96 ? -1.161 -10.554 -4.042 1.00 96.69 96 PHE A C 1
ATOM 769 O O . PHE A 1 96 ? -1.922 -11.474 -4.342 1.00 96.69 96 PHE A O 1
ATOM 776 N N . ILE A 1 97 ? -0.449 -9.882 -4.939 1.00 94.00 97 ILE A N 1
ATOM 777 C CA . ILE A 1 97 ? -0.356 -10.228 -6.359 1.00 94.00 97 ILE A CA 1
ATOM 778 C C . ILE A 1 97 ? 1.105 -10.231 -6.802 1.00 94.00 97 ILE A C 1
ATOM 780 O O . ILE A 1 97 ? 1.934 -9.576 -6.171 1.00 94.00 97 ILE A O 1
ATOM 784 N N . ASP A 1 98 ? 1.427 -10.914 -7.897 1.00 90.88 98 ASP A N 1
ATOM 785 C CA . ASP A 1 98 ? 2.687 -10.674 -8.596 1.00 90.88 98 ASP A CA 1
ATOM 786 C C . ASP A 1 98 ? 2.526 -9.477 -9.547 1.00 90.88 98 ASP A C 1
ATOM 788 O O . ASP A 1 98 ? 1.882 -9.560 -10.597 1.00 90.88 98 ASP A O 1
ATOM 792 N N . TYR A 1 99 ? 3.108 -8.332 -9.181 1.00 91.44 99 TYR A N 1
ATOM 793 C CA . TYR A 1 99 ? 3.019 -7.122 -9.999 1.00 91.44 99 TYR A CA 1
ATOM 794 C C . TYR A 1 99 ? 3.729 -7.262 -11.352 1.00 91.44 99 TYR A C 1
ATOM 796 O O . TYR A 1 99 ? 3.404 -6.535 -12.294 1.00 91.44 99 TYR A O 1
ATOM 804 N N . ALA A 1 100 ? 4.675 -8.195 -11.496 1.00 86.50 100 ALA A N 1
ATOM 805 C CA . ALA A 1 100 ? 5.384 -8.415 -12.751 1.00 86.50 100 ALA A CA 1
ATOM 806 C C . ALA A 1 100 ? 4.513 -9.096 -13.819 1.00 86.50 100 ALA A C 1
ATOM 808 O O . ALA A 1 100 ? 4.826 -8.969 -15.005 1.00 86.50 100 ALA A O 1
ATOM 809 N N . MET A 1 101 ? 3.416 -9.752 -13.427 1.00 85.56 101 MET A N 1
ATOM 810 C CA . MET A 1 101 ? 2.555 -10.501 -14.343 1.00 85.56 101 MET A CA 1
ATOM 811 C C . MET A 1 101 ? 1.842 -9.609 -15.360 1.00 85.56 101 MET A C 1
ATOM 813 O O . MET A 1 101 ? 1.409 -8.499 -15.051 1.00 85.56 101 MET A O 1
ATOM 817 N N . GLU A 1 102 ? 1.705 -10.106 -16.589 1.00 84.94 102 GLU A N 1
ATOM 818 C CA . GLU A 1 102 ? 1.187 -9.341 -17.734 1.00 84.94 102 GLU A CA 1
ATOM 819 C C . GLU A 1 102 ? -0.284 -8.933 -17.593 1.00 84.94 102 GLU A C 1
ATOM 821 O O . GLU A 1 102 ? -0.681 -7.924 -18.156 1.00 84.94 102 GLU A O 1
ATOM 826 N N . TYR A 1 103 ? -1.084 -9.659 -16.807 1.00 85.12 103 TYR A N 1
ATOM 827 C CA . TYR A 1 103 ? -2.494 -9.316 -16.569 1.00 85.12 103 TYR A CA 1
ATOM 828 C C . TYR A 1 103 ? -2.690 -8.143 -15.593 1.00 85.12 103 TYR A C 1
ATOM 830 O O . TYR A 1 103 ? -3.824 -7.741 -15.332 1.00 85.12 103 TYR A O 1
ATOM 838 N N . ILE A 1 104 ? -1.609 -7.622 -15.009 1.00 90.00 104 ILE A N 1
ATOM 839 C CA . ILE A 1 104 ? -1.636 -6.415 -14.187 1.00 90.00 104 ILE A CA 1
ATOM 840 C C . ILE A 1 104 ? -1.095 -5.264 -15.017 1.00 90.00 104 ILE A C 1
ATOM 842 O O . ILE A 1 104 ? 0.004 -5.366 -15.548 1.00 90.00 104 ILE A O 1
ATOM 846 N N . ASP A 1 105 ? -1.799 -4.143 -15.044 1.00 90.81 105 ASP A N 1
ATOM 847 C CA . ASP A 1 105 ? -1.339 -2.922 -15.696 1.00 90.81 105 ASP A CA 1
ATOM 848 C C . ASP A 1 105 ? -1.234 -1.771 -14.701 1.00 90.81 105 ASP A C 1
ATOM 850 O O . ASP A 1 105 ? -1.827 -1.783 -13.621 1.00 90.81 105 ASP A O 1
ATOM 854 N N . VAL A 1 106 ? -0.445 -0.763 -15.069 1.00 91.19 106 VAL A N 1
ATOM 855 C CA . VAL A 1 106 ? -0.389 0.508 -14.351 1.00 91.19 106 VAL A CA 1
ATOM 856 C C . VAL A 1 106 ? -0.641 1.636 -15.327 1.00 91.19 106 VAL A C 1
ATOM 858 O O . VAL A 1 106 ? -0.001 1.728 -16.373 1.00 91.19 106 VAL A O 1
ATOM 861 N N . VAL A 1 107 ? -1.585 2.492 -14.965 1.00 90.88 107 VAL A N 1
ATOM 862 C CA . VAL A 1 107 ? -1.974 3.654 -15.753 1.00 90.88 107 VAL A CA 1
ATOM 863 C C . VAL A 1 107 ? -1.944 4.888 -14.859 1.00 90.88 107 VAL A C 1
ATOM 865 O O . VAL A 1 107 ? -2.322 4.804 -13.688 1.00 90.88 107 VAL A O 1
ATOM 868 N N . PRO A 1 108 ? -1.472 6.031 -15.368 1.00 89.12 108 PRO A N 1
ATOM 869 C CA . PRO A 1 108 ? -1.445 7.255 -14.593 1.00 89.12 108 PRO A CA 1
ATOM 870 C C . PRO A 1 108 ? -2.846 7.873 -14.553 1.00 89.12 108 PRO A C 1
ATOM 872 O O . PRO A 1 108 ? -3.534 7.952 -15.571 1.00 89.12 108 PRO A O 1
ATOM 875 N N . SER A 1 109 ? -3.250 8.388 -13.392 1.00 82.12 109 SER A N 1
ATOM 876 C CA . SER A 1 109 ? -4.488 9.175 -13.269 1.00 82.12 109 SER A CA 1
ATOM 877 C C . SER A 1 109 ? -4.387 10.532 -13.978 1.00 82.12 109 SER A C 1
ATOM 879 O O . SER A 1 109 ? -5.397 11.103 -14.388 1.00 82.12 109 SER A O 1
ATOM 881 N N . ARG A 1 110 ? -3.164 11.062 -14.129 1.00 83.94 110 ARG A N 1
ATOM 882 C CA . ARG A 1 110 ? -2.876 12.345 -14.783 1.00 83.94 110 ARG A CA 1
ATOM 883 C C . ARG A 1 110 ? -2.278 12.112 -16.171 1.00 83.94 110 ARG A C 1
ATOM 885 O O . ARG A 1 110 ? -1.348 11.326 -16.320 1.00 83.94 110 ARG A O 1
ATOM 892 N N . LYS A 1 111 ? -2.800 12.803 -17.190 1.00 81.25 111 LYS A N 1
ATOM 893 C CA . LYS A 1 111 ? -2.423 12.589 -18.604 1.00 81.25 111 LYS A CA 1
ATOM 894 C C . LYS A 1 111 ? -0.989 13.013 -18.941 1.00 81.25 111 LYS A C 1
ATOM 896 O O . LYS A 1 111 ? -0.441 12.552 -19.934 1.00 81.25 111 LYS A O 1
ATOM 901 N N . ASP A 1 112 ? -0.413 13.907 -18.150 1.00 84.44 112 ASP A N 1
ATOM 902 C CA . ASP A 1 112 ? 0.936 14.458 -18.299 1.00 84.44 112 ASP A CA 1
ATOM 903 C C . ASP A 1 112 ? 2.022 13.595 -17.637 1.00 84.44 112 ASP A C 1
ATOM 905 O O . ASP A 1 112 ? 3.211 13.867 -17.799 1.00 84.44 112 ASP A O 1
ATOM 909 N N . TYR A 1 113 ? 1.637 12.530 -16.927 1.00 83.81 113 TYR A N 1
ATOM 910 C CA . TYR A 1 113 ? 2.574 11.591 -16.325 1.00 83.81 113 TYR A CA 1
ATOM 911 C C . TYR A 1 113 ? 2.795 10.374 -17.217 1.00 83.81 113 TYR A C 1
ATOM 913 O O . TYR A 1 113 ? 1.854 9.705 -17.632 1.00 83.81 113 TYR A O 1
ATOM 921 N N . TYR A 1 114 ? 4.061 10.029 -17.441 1.00 88.25 114 TYR A N 1
ATOM 922 C CA . TYR A 1 114 ? 4.435 8.722 -17.969 1.00 88.25 114 TYR A CA 1
ATOM 923 C C . TYR A 1 114 ? 4.793 7.798 -16.808 1.00 88.25 114 TYR A C 1
ATOM 925 O O . TYR A 1 114 ? 5.731 8.072 -16.055 1.00 88.25 114 TYR A O 1
ATOM 933 N N . ILE A 1 115 ? 4.056 6.697 -16.665 1.00 90.94 115 ILE A N 1
ATOM 934 C CA . ILE A 1 115 ? 4.318 5.692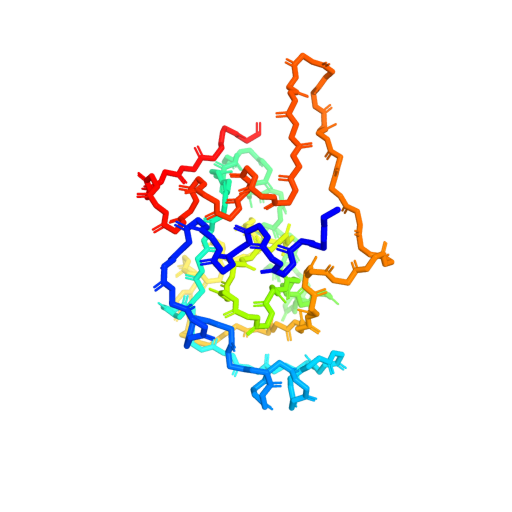 -15.638 1.00 90.94 115 ILE A CA 1
ATOM 935 C C . ILE A 1 115 ? 4.301 4.294 -16.240 1.00 90.94 115 ILE A C 1
ATOM 937 O O . ILE A 1 115 ? 3.547 3.992 -17.160 1.00 90.94 115 ILE A O 1
ATOM 941 N N . ASN A 1 116 ? 5.163 3.436 -15.711 1.00 91.62 116 ASN A N 1
ATOM 942 C CA . ASN A 1 116 ? 5.146 2.003 -15.950 1.00 91.62 116 ASN A CA 1
ATOM 943 C C . ASN A 1 116 ? 5.610 1.290 -14.674 1.00 91.62 116 ASN A C 1
ATOM 945 O O . ASN A 1 116 ? 6.120 1.920 -13.742 1.00 91.62 116 ASN A O 1
ATOM 949 N N . LYS A 1 117 ? 5.459 -0.035 -14.633 1.00 89.75 117 LYS A N 1
ATOM 950 C CA . LYS A 1 117 ? 5.766 -0.844 -13.442 1.00 89.75 117 LYS A CA 1
ATOM 951 C C . LYS A 1 117 ? 7.199 -0.661 -12.945 1.00 89.75 117 LYS A C 1
ATOM 953 O O . LYS A 1 117 ? 7.460 -0.624 -11.746 1.00 89.75 117 LYS A O 1
ATOM 958 N N . VAL A 1 118 ? 8.129 -0.515 -13.885 1.00 88.31 118 VAL A N 1
ATOM 959 C CA . VAL A 1 118 ? 9.554 -0.344 -13.606 1.00 88.31 118 VAL A CA 1
ATOM 960 C C . VAL A 1 118 ? 9.825 1.003 -12.939 1.00 88.31 118 VAL A C 1
ATOM 962 O O . VAL A 1 118 ? 10.574 1.063 -11.966 1.00 88.31 118 VAL A O 1
ATOM 965 N N . ILE A 1 119 ? 9.186 2.071 -13.421 1.00 92.25 119 ILE A N 1
ATOM 966 C CA . ILE A 1 119 ? 9.260 3.409 -12.826 1.00 92.25 119 ILE A CA 1
ATOM 967 C C . ILE A 1 119 ? 8.730 3.380 -11.389 1.00 92.25 119 ILE A C 1
ATOM 969 O O . ILE A 1 119 ? 9.399 3.903 -10.500 1.00 92.25 119 ILE A O 1
ATOM 973 N N . VAL A 1 120 ? 7.597 2.710 -11.140 1.00 92.44 120 VAL A N 1
ATOM 974 C CA . VAL A 1 120 ? 7.035 2.560 -9.785 1.00 92.44 120 VAL A CA 1
ATOM 975 C C . VAL A 1 120 ? 8.025 1.874 -8.848 1.00 92.44 120 VAL A C 1
ATOM 977 O O . VAL A 1 120 ? 8.355 2.405 -7.788 1.00 92.44 120 VAL A O 1
ATOM 980 N N . ILE A 1 121 ? 8.558 0.721 -9.254 1.00 91.69 121 ILE A N 1
ATOM 981 C CA . ILE A 1 121 ? 9.487 -0.037 -8.413 1.00 91.69 121 ILE A CA 1
ATOM 982 C C . ILE A 1 121 ? 10.783 0.746 -8.174 1.00 91.69 121 ILE A C 1
ATOM 984 O O . ILE A 1 121 ? 11.277 0.785 -7.046 1.00 91.69 121 ILE A O 1
ATOM 988 N N . ARG A 1 122 ? 11.326 1.411 -9.201 1.00 90.31 122 ARG A N 1
ATOM 989 C CA . ARG A 1 122 ? 12.529 2.243 -9.073 1.00 90.31 122 ARG A CA 1
ATOM 990 C C . ARG A 1 122 ? 12.308 3.404 -8.101 1.00 90.31 122 ARG A C 1
ATOM 992 O O . ARG A 1 122 ? 13.163 3.620 -7.242 1.00 90.31 122 ARG A O 1
ATOM 999 N N . LYS A 1 123 ? 11.168 4.098 -8.194 1.00 93.44 123 LYS A N 1
ATOM 1000 C CA . LYS A 1 123 ? 10.816 5.227 -7.319 1.00 93.44 123 LYS A CA 1
ATOM 1001 C C . LYS A 1 123 ? 10.888 4.834 -5.840 1.00 93.44 123 LYS A C 1
ATOM 1003 O O . LYS A 1 123 ? 11.547 5.493 -5.040 1.00 93.44 123 LYS A O 1
ATOM 1008 N N . VAL A 1 124 ? 10.315 3.680 -5.502 1.00 93.69 124 VAL A N 1
ATOM 1009 C CA . VAL A 1 124 ? 10.246 3.207 -4.113 1.00 93.69 124 VAL A CA 1
ATOM 1010 C C . VAL A 1 124 ? 11.531 2.522 -3.650 1.00 93.69 124 VAL A C 1
ATOM 1012 O O . VAL A 1 124 ? 12.011 2.756 -2.539 1.00 93.69 124 VAL A O 1
ATOM 1015 N N . LEU A 1 125 ? 12.102 1.621 -4.454 1.00 89.12 125 LEU A N 1
ATOM 1016 C CA . LEU A 1 125 ? 13.217 0.783 -4.004 1.00 89.12 125 LEU A CA 1
ATOM 1017 C C . LEU A 1 125 ? 14.579 1.455 -4.151 1.00 89.12 125 LEU A C 1
ATOM 1019 O O . LEU A 1 125 ? 15.441 1.193 -3.309 1.00 89.12 125 LEU A O 1
ATOM 1023 N N . ILE A 1 126 ? 14.759 2.296 -5.170 1.00 88.69 126 ILE A N 1
ATOM 1024 C CA . ILE A 1 126 ? 16.037 2.945 -5.485 1.00 88.69 126 ILE A CA 1
ATOM 1025 C C . ILE A 1 126 ? 16.030 4.401 -5.036 1.00 88.69 126 ILE A C 1
ATOM 1027 O O . ILE A 1 126 ? 16.892 4.789 -4.256 1.00 88.69 126 ILE A O 1
ATOM 1031 N N . GLU A 1 127 ? 15.053 5.190 -5.487 1.00 92.25 127 GLU A N 1
ATOM 1032 C CA . GLU A 1 127 ? 15.005 6.630 -5.183 1.00 92.25 127 GLU A CA 1
ATOM 1033 C C . GLU A 1 127 ? 14.544 6.914 -3.747 1.00 92.25 127 GLU A C 1
ATOM 1035 O O . GLU A 1 127 ? 14.842 7.981 -3.223 1.00 92.25 127 GLU A O 1
ATOM 1040 N N . LYS A 1 128 ? 13.878 5.946 -3.095 1.00 92.62 128 LYS A N 1
ATOM 1041 C CA . LYS A 1 128 ? 13.306 6.088 -1.742 1.00 92.62 128 LYS A CA 1
ATOM 1042 C C . LYS A 1 128 ? 12.356 7.283 -1.640 1.00 92.62 128 LYS A C 1
ATOM 1044 O O . LYS A 1 128 ? 12.315 7.960 -0.618 1.00 92.62 128 LYS A O 1
ATOM 1049 N N . ASP A 1 129 ? 11.591 7.501 -2.703 1.00 95.75 129 ASP A N 1
ATOM 1050 C CA . ASP A 1 129 ? 10.702 8.646 -2.860 1.00 95.75 129 ASP A CA 1
ATOM 1051 C C . ASP A 1 129 ? 9.270 8.190 -3.188 1.00 95.75 129 ASP A C 1
ATOM 1053 O O . ASP A 1 129 ? 9.030 7.020 -3.503 1.00 95.75 129 ASP A O 1
ATOM 1057 N N . LEU A 1 130 ? 8.315 9.114 -3.103 1.00 95.06 130 LEU A N 1
ATOM 1058 C CA . LEU A 1 130 ? 6.896 8.879 -3.356 1.00 95.06 130 LEU A CA 1
ATOM 1059 C C . LEU A 1 130 ? 6.414 9.706 -4.548 1.00 95.06 130 LEU A C 1
ATOM 1061 O O . LEU A 1 130 ? 6.865 10.827 -4.776 1.00 95.06 130 LEU A O 1
ATOM 1065 N N . PHE A 1 131 ? 5.448 9.180 -5.296 1.00 93.31 131 PHE A N 1
ATOM 1066 C CA . PHE A 1 131 ? 4.692 10.000 -6.240 1.00 93.31 131 PHE A CA 1
ATOM 1067 C C . PHE A 1 131 ? 3.791 11.009 -5.497 1.00 93.31 131 PHE A C 1
ATOM 1069 O O . PHE A 1 131 ? 3.342 10.739 -4.373 1.00 93.31 131 PHE A O 1
ATOM 1076 N N . PRO A 1 132 ? 3.516 12.181 -6.097 1.00 90.94 132 PRO A N 1
ATOM 1077 C CA . PRO A 1 132 ? 2.466 13.074 -5.607 1.00 90.94 132 PRO A CA 1
ATOM 1078 C C . PRO A 1 132 ? 1.090 12.386 -5.688 1.00 90.94 132 PRO A C 1
ATOM 1080 O O . PRO A 1 132 ? 0.948 11.468 -6.497 1.00 90.94 132 PRO A O 1
ATOM 1083 N N . PRO A 1 133 ? 0.108 12.814 -4.871 1.00 85.75 133 PRO A N 1
ATOM 1084 C CA . PRO A 1 133 ? -1.191 12.155 -4.778 1.00 85.75 133 PRO A CA 1
ATOM 1085 C C . PRO A 1 133 ? -2.104 12.410 -5.986 1.00 85.75 133 PRO A C 1
ATOM 1087 O O . PRO A 1 133 ? -1.824 13.338 -6.787 1.00 85.75 133 PRO A O 1
#

Sequence (133 aa):
MSVLNALIQLLGKPSIINNNLVHKLEFKTCLVPFKTLKEHESVDNYHKKFVANEIIGCGYIKYPLLVDAGTFIVLDGRHRLAILKDLGFYYVPVFFIDYAMEYIDVVPSRKDYYINKVIVIRKVLIEKDLFPP

Radius of gyration: 15.17 Å; chains: 1; bounding box: 40×35×38 Å